Protein AF-A0A966SX73-F1 (afdb_monomer_lite)

Secondary structure (DSSP, 8-state):
--HHHHHHHHHHHHHHHHHHHHHHHHHHHHHHTT--TTTSPPPTTEEEEEEE--S-TTS----EEEPPSS--SEEEEEEE--SSTT--TT-GGGEEEEEEEGGGS-TT--EEEHHHHHHHH-S-B-GGGHHHHHTTTS---

pLDDT: mean 83.92, std 14.42, range [38.84, 97.88]

Sequence (141 aa):
MNEWERLLRWHCGDLRDERLRQASGLWIVLTALGRDPSREPAPDGLAVSTAMAPADLASAGPVVFPLPEGPAAVQVFGLWRPQTALEEPLQRQHWLFWVVPGRQIHAERRSMGLNPLTRAHGPGGPAEHLAAQLLPLLGPP

Radius of gyration: 15.69 Å; chains: 1; bounding box: 49×31×38 Å

Structure (mmCIF, N/CA/C/O backbone):
data_AF-A0A966SX73-F1
#
_entry.id   AF-A0A966SX73-F1
#
loop_
_atom_site.group_PDB
_atom_site.id
_atom_site.type_symbol
_atom_site.label_atom_id
_atom_site.label_alt_id
_atom_site.label_comp_id
_atom_site.label_asym_id
_atom_site.label_entity_id
_atom_site.label_seq_id
_atom_site.pdbx_PDB_ins_code
_atom_site.Cartn_x
_atom_site.Cartn_y
_atom_site.Cartn_z
_atom_site.occupancy
_atom_site.B_iso_or_equiv
_atom_site.auth_seq_id
_atom_site.auth_comp_id
_atom_site.auth_asym_id
_atom_site.auth_atom_id
_atom_site.pdbx_PDB_model_num
ATOM 1 N N . MET A 1 1 ? 34.795 -5.064 -5.322 1.00 51.31 1 MET A N 1
ATOM 2 C CA . MET A 1 1 ? 33.505 -5.712 -5.032 1.00 51.31 1 MET A CA 1
ATOM 3 C C . MET A 1 1 ? 33.627 -7.181 -5.405 1.00 51.31 1 MET A C 1
ATOM 5 O O . MET A 1 1 ? 33.829 -7.461 -6.583 1.00 51.31 1 MET A O 1
ATOM 9 N N . ASN A 1 2 ? 33.639 -8.088 -4.428 1.00 56.44 2 ASN A N 1
ATOM 10 C CA . ASN A 1 2 ? 33.857 -9.521 -4.659 1.00 56.44 2 ASN A CA 1
ATOM 11 C C . ASN A 1 2 ? 32.540 -10.263 -4.982 1.00 56.44 2 ASN A C 1
ATOM 13 O O . ASN A 1 2 ? 31.445 -9.703 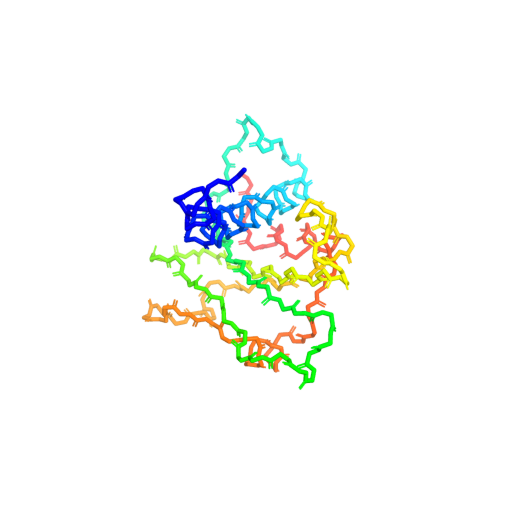-4.905 1.00 56.44 2 ASN A O 1
ATOM 17 N N . GLU A 1 3 ? 32.646 -11.521 -5.401 1.00 55.22 3 GLU A N 1
ATOM 18 C CA . GLU A 1 3 ? 31.507 -12.355 -5.808 1.00 55.22 3 GLU A CA 1
ATOM 19 C C . GLU A 1 3 ? 30.503 -12.602 -4.671 1.00 55.22 3 GLU A C 1
ATOM 21 O O . GLU A 1 3 ? 29.298 -12.600 -4.904 1.00 55.22 3 GLU A O 1
ATOM 26 N N . TRP A 1 4 ? 30.985 -12.699 -3.431 1.00 38.84 4 TRP A N 1
ATOM 27 C CA . TRP A 1 4 ? 30.158 -12.825 -2.231 1.00 38.84 4 TRP A CA 1
ATOM 28 C C . TRP A 1 4 ? 29.350 -11.551 -1.940 1.00 38.84 4 TRP A C 1
ATOM 30 O O . TRP A 1 4 ? 28.167 -11.618 -1.618 1.00 38.84 4 TRP A O 1
ATOM 40 N N . GLU A 1 5 ? 29.937 -10.371 -2.143 1.00 52.44 5 GLU A N 1
ATOM 41 C CA . GLU A 1 5 ? 29.236 -9.087 -2.055 1.00 52.44 5 GLU A CA 1
ATOM 42 C C . GLU A 1 5 ? 28.193 -8.941 -3.166 1.00 52.44 5 GLU A C 1
ATOM 44 O O . GLU A 1 5 ? 27.104 -8.438 -2.906 1.00 52.44 5 GLU A O 1
ATOM 49 N N . ARG A 1 6 ? 28.477 -9.422 -4.385 1.00 59.22 6 ARG A N 1
ATOM 50 C CA . ARG A 1 6 ? 27.488 -9.492 -5.475 1.00 59.22 6 ARG A CA 1
ATOM 51 C C . ARG A 1 6 ? 26.354 -10.460 -5.151 1.00 59.22 6 ARG A C 1
ATOM 53 O O . ARG A 1 6 ? 25.208 -10.112 -5.404 1.00 59.22 6 ARG A O 1
ATOM 60 N N . LEU A 1 7 ? 26.656 -11.620 -4.567 1.00 51.50 7 LEU A N 1
ATOM 61 C CA . LEU A 1 7 ? 25.665 -12.605 -4.132 1.00 51.50 7 LEU A CA 1
ATOM 62 C C . LEU A 1 7 ? 24.768 -12.036 -3.028 1.00 51.50 7 LEU A C 1
ATOM 64 O O . LEU A 1 7 ? 23.558 -12.176 -3.109 1.00 51.50 7 LEU A O 1
ATOM 68 N N . LEU A 1 8 ? 25.326 -11.340 -2.033 1.00 44.75 8 LEU A N 1
ATOM 69 C CA . LEU A 1 8 ? 24.541 -10.691 -0.978 1.00 44.75 8 LEU A CA 1
ATOM 70 C C . LEU A 1 8 ? 23.739 -9.497 -1.505 1.00 44.75 8 LEU A C 1
ATOM 72 O O . LEU A 1 8 ? 22.609 -9.294 -1.078 1.00 44.75 8 LEU A O 1
ATOM 76 N N . ARG A 1 9 ? 24.268 -8.716 -2.452 1.00 53.78 9 ARG A N 1
ATOM 77 C CA . ARG A 1 9 ? 23.492 -7.655 -3.115 1.00 53.78 9 ARG A CA 1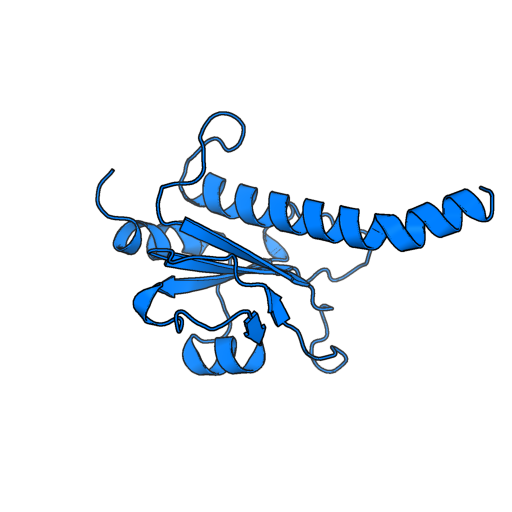
ATOM 78 C C . ARG A 1 9 ? 22.388 -8.215 -4.000 1.00 53.78 9 ARG A C 1
ATOM 80 O O . ARG A 1 9 ? 21.349 -7.593 -4.099 1.00 53.78 9 ARG A O 1
ATOM 87 N N . TRP A 1 10 ? 22.606 -9.363 -4.627 1.00 51.88 10 TRP A N 1
ATOM 88 C CA . TRP A 1 10 ? 21.602 -10.038 -5.442 1.00 51.88 10 TRP A CA 1
ATOM 89 C C . TRP A 1 10 ? 20.531 -10.695 -4.560 1.00 51.88 10 TRP A C 1
ATOM 91 O O . TRP A 1 10 ? 19.350 -10.444 -4.728 1.00 51.88 10 TRP A O 1
ATOM 101 N N . HIS A 1 11 ? 20.935 -11.450 -3.540 1.00 39.62 11 HIS A N 1
ATOM 102 C CA . HIS A 1 11 ? 20.023 -12.237 -2.712 1.00 39.62 11 HIS A CA 1
ATOM 103 C C . HIS A 1 11 ? 19.360 -11.431 -1.583 1.00 39.62 11 HIS A C 1
ATOM 105 O O . HIS A 1 11 ? 18.213 -11.681 -1.220 1.00 39.62 11 HIS A O 1
ATOM 111 N N . CYS A 1 12 ? 20.064 -10.447 -1.015 1.00 43.97 12 CYS A N 1
ATOM 112 C CA . CYS A 1 12 ? 19.526 -9.543 0.003 1.00 43.97 12 CYS A CA 1
ATOM 113 C C . CYS A 1 12 ? 19.143 -8.170 -0.552 1.00 43.97 12 CYS A C 1
ATOM 115 O O . CYS A 1 12 ? 18.524 -7.416 0.192 1.00 43.97 12 CYS A O 1
ATOM 117 N N . GLY A 1 13 ? 19.505 -7.826 -1.793 1.00 51.97 13 GLY A N 1
ATOM 118 C CA . GLY A 1 13 ? 18.986 -6.632 -2.471 1.00 51.97 13 GLY A CA 1
ATOM 119 C C . GLY A 1 13 ? 17.489 -6.761 -2.651 1.00 51.97 13 GLY A C 1
ATOM 120 O O . GLY A 1 13 ? 16.771 -5.981 -2.055 1.00 51.97 13 GLY A O 1
ATOM 121 N N . ASP A 1 14 ? 17.019 -7.844 -3.269 1.00 59.12 14 ASP A N 1
ATOM 122 C CA . ASP A 1 14 ? 15.587 -8.087 -3.490 1.00 59.12 14 ASP A CA 1
ATOM 123 C C . ASP A 1 14 ? 14.760 -8.046 -2.189 1.00 59.12 14 ASP A C 1
ATOM 125 O O . ASP A 1 14 ? 13.697 -7.429 -2.134 1.00 59.12 14 ASP A O 1
ATOM 129 N N . LEU A 1 15 ? 15.274 -8.637 -1.102 1.00 54.22 15 LEU A N 1
ATOM 130 C CA . LEU A 1 15 ? 14.612 -8.617 0.211 1.00 54.22 15 LEU A CA 1
ATOM 131 C C . LEU A 1 15 ? 14.705 -7.255 0.915 1.00 54.22 15 LEU A C 1
ATOM 133 O O . LEU A 1 15 ? 13.791 -6.880 1.652 1.00 54.22 15 LEU A O 1
ATOM 137 N N . ARG A 1 16 ? 15.808 -6.516 0.741 1.00 58.00 16 ARG A N 1
ATOM 138 C CA . ARG A 1 16 ? 15.941 -5.144 1.258 1.00 58.00 16 ARG A CA 1
ATOM 139 C C . ARG A 1 16 ? 15.068 -4.185 0.467 1.00 58.00 16 ARG A C 1
ATOM 141 O O . ARG A 1 16 ? 14.443 -3.341 1.089 1.00 58.00 16 ARG A O 1
ATOM 148 N N . ASP A 1 17 ? 14.966 -4.365 -0.839 1.00 73.56 17 ASP A N 1
ATOM 149 C CA . ASP A 1 17 ? 14.161 -3.567 -1.753 1.00 73.56 17 ASP A CA 1
ATOM 150 C C . ASP A 1 17 ? 12.674 -3.833 -1.514 1.00 73.56 17 ASP A C 1
ATOM 152 O O . ASP A 1 17 ? 11.881 -2.896 -1.479 1.00 73.56 17 ASP A O 1
ATOM 156 N N . GLU A 1 18 ? 12.283 -5.079 -1.229 1.00 81.19 18 GLU A N 1
ATOM 157 C CA . GLU A 1 18 ? 10.929 -5.409 -0.783 1.00 81.19 18 GLU A CA 1
ATOM 158 C C . GLU A 1 18 ? 10.597 -4.811 0.586 1.00 81.19 18 GLU A C 1
ATOM 160 O O . GLU A 1 18 ? 9.563 -4.158 0.727 1.00 81.19 18 GLU A O 1
ATOM 165 N N . ARG A 1 19 ? 11.461 -4.986 1.593 1.00 83.81 19 ARG A N 1
ATOM 166 C CA . ARG A 1 19 ? 11.228 -4.416 2.930 1.00 83.81 19 ARG A CA 1
ATOM 167 C C . ARG A 1 19 ? 11.222 -2.893 2.909 1.00 83.81 19 ARG A C 1
ATOM 169 O O . ARG A 1 19 ? 10.388 -2.290 3.577 1.00 83.81 19 ARG A O 1
ATOM 176 N N . LEU A 1 20 ? 12.122 -2.282 2.141 1.00 86.00 20 LEU A N 1
ATOM 177 C CA . LEU A 1 20 ? 12.182 -0.839 1.948 1.00 86.00 20 LEU A CA 1
ATOM 178 C C . LEU A 1 20 ? 10.911 -0.358 1.259 1.00 86.00 20 LEU A C 1
ATOM 180 O O . LEU A 1 20 ? 10.244 0.511 1.801 1.00 86.00 20 LEU A O 1
ATOM 184 N N . ARG A 1 21 ? 10.509 -0.976 0.142 1.00 90.62 21 ARG A N 1
ATOM 185 C CA . ARG A 1 21 ? 9.250 -0.666 -0.548 1.00 90.62 21 ARG A CA 1
ATOM 186 C C . ARG A 1 21 ? 8.052 -0.783 0.390 1.00 90.62 21 ARG A C 1
ATOM 188 O O . ARG A 1 21 ? 7.229 0.126 0.437 1.00 90.62 21 ARG A O 1
ATOM 195 N N . GLN A 1 22 ? 7.964 -1.864 1.157 1.00 92.25 22 GLN A N 1
ATOM 196 C CA . GLN A 1 22 ? 6.889 -2.079 2.120 1.00 92.25 22 GLN A CA 1
ATOM 197 C C . GLN A 1 22 ? 6.871 -0.991 3.202 1.00 92.25 22 GLN A C 1
ATOM 199 O O . GLN A 1 22 ? 5.813 -0.427 3.486 1.00 92.25 22 GLN A O 1
ATOM 204 N N . ALA A 1 23 ? 8.033 -0.655 3.770 1.00 90.31 23 ALA A N 1
ATOM 205 C CA . ALA A 1 23 ? 8.168 0.408 4.760 1.00 90.31 23 ALA A CA 1
ATOM 206 C C . ALA A 1 23 ? 7.816 1.783 4.174 1.00 90.31 23 ALA A C 1
ATOM 208 O O . ALA A 1 23 ? 7.112 2.557 4.816 1.00 90.31 23 ALA A O 1
ATOM 209 N N . SER A 1 24 ? 8.240 2.076 2.944 1.00 91.69 24 SER A N 1
ATOM 210 C CA . SER A 1 24 ? 7.916 3.321 2.246 1.00 91.69 24 SER A CA 1
ATOM 211 C C . SER A 1 24 ? 6.430 3.427 1.921 1.00 91.69 24 SER A C 1
ATOM 213 O O . SER A 1 24 ? 5.839 4.479 2.145 1.00 91.69 24 SER A O 1
ATOM 215 N N . GLY A 1 25 ? 5.800 2.342 1.467 1.00 92.88 25 GLY A N 1
ATOM 216 C CA . GLY A 1 25 ? 4.357 2.298 1.245 1.00 92.88 25 GLY A CA 1
ATOM 217 C C . GLY A 1 25 ? 3.582 2.580 2.533 1.00 92.88 25 GLY A C 1
ATOM 218 O O . GLY A 1 25 ? 2.695 3.432 2.540 1.00 92.88 25 GLY A O 1
ATOM 219 N N . LEU A 1 26 ? 3.967 1.942 3.644 1.00 93.94 26 LEU A N 1
ATOM 220 C CA . LEU A 1 26 ? 3.376 2.213 4.957 1.00 93.94 26 LEU A CA 1
ATOM 221 C C . LEU A 1 26 ? 3.609 3.665 5.401 1.00 93.94 26 LEU A C 1
ATOM 223 O O . LEU A 1 26 ? 2.670 4.330 5.829 1.00 93.94 26 LEU A O 1
ATOM 227 N N . TRP A 1 27 ? 4.829 4.183 5.246 1.00 93.69 27 TRP A N 1
ATOM 228 C CA . TRP A 1 27 ? 5.169 5.571 5.566 1.00 93.69 27 TRP A CA 1
ATOM 229 C C . TRP A 1 27 ? 4.292 6.563 4.793 1.00 93.69 27 TRP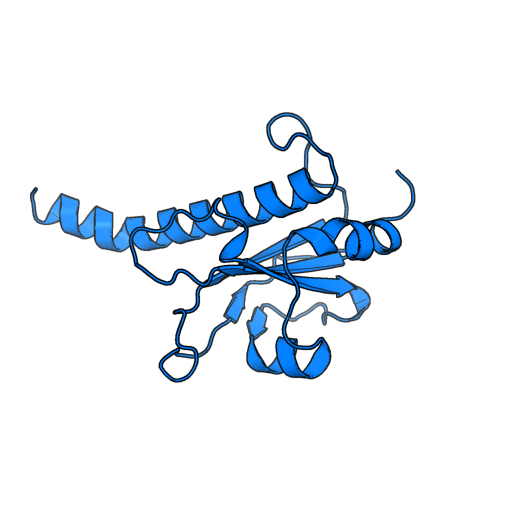 A C 1
ATOM 231 O O . TRP A 1 27 ? 3.763 7.522 5.358 1.00 93.69 27 TRP A O 1
ATOM 241 N N . ILE A 1 28 ? 4.095 6.335 3.494 1.00 94.31 28 ILE A N 1
ATOM 242 C CA . ILE A 1 28 ? 3.248 7.182 2.648 1.00 94.31 28 ILE A CA 1
ATOM 243 C C . ILE A 1 28 ? 1.794 7.134 3.119 1.00 94.31 28 ILE A C 1
ATOM 245 O O . ILE A 1 28 ? 1.173 8.187 3.244 1.00 94.31 28 ILE A O 1
ATOM 249 N N . VAL A 1 29 ? 1.274 5.948 3.444 1.00 95.06 29 VAL A N 1
ATOM 250 C CA . VAL A 1 29 ? -0.092 5.789 3.963 1.00 95.06 29 VAL A CA 1
ATOM 251 C C . VAL A 1 29 ? -0.282 6.526 5.290 1.00 95.06 29 VAL A C 1
ATOM 253 O O . VAL A 1 29 ? -1.244 7.276 5.440 1.00 95.06 29 VAL A O 1
ATOM 256 N N . LEU A 1 30 ? 0.645 6.370 6.235 1.00 93.12 30 LEU A N 1
ATOM 257 C CA . LEU A 1 30 ? 0.562 7.020 7.545 1.00 93.12 30 LEU A CA 1
ATOM 258 C C . LEU A 1 30 ? 0.705 8.542 7.443 1.00 93.12 30 LEU A C 1
ATOM 260 O O . LEU A 1 30 ? -0.091 9.269 8.035 1.00 93.12 30 LEU A O 1
ATOM 264 N N . THR A 1 31 ? 1.639 9.035 6.623 1.00 93.19 31 THR A N 1
ATOM 265 C CA . THR A 1 31 ? 1.764 10.484 6.389 1.00 93.19 31 THR A CA 1
ATOM 266 C C . THR A 1 31 ? 0.539 11.072 5.691 1.00 93.19 31 THR A C 1
ATOM 268 O O . THR A 1 31 ? 0.149 12.191 6.013 1.00 93.19 31 THR A O 1
ATOM 271 N N . ALA A 1 32 ? -0.113 10.330 4.789 1.00 93.00 32 ALA A N 1
ATOM 272 C CA . ALA A 1 32 ? -1.368 10.768 4.180 1.00 93.00 32 ALA A CA 1
ATOM 273 C C . ALA A 1 32 ? -2.498 10.894 5.216 1.00 93.00 32 ALA A C 1
ATOM 275 O O . ALA A 1 32 ? -3.325 11.792 5.108 1.00 93.00 32 ALA A O 1
ATOM 276 N N . LEU A 1 33 ? -2.504 10.052 6.253 1.00 91.38 33 LEU A N 1
ATOM 277 C CA . LEU A 1 33 ? -3.427 10.154 7.389 1.00 91.38 33 LEU A CA 1
ATOM 278 C C . LEU A 1 33 ? -3.073 11.278 8.382 1.00 91.38 33 LEU A C 1
ATOM 280 O O . LEU A 1 33 ? -3.756 11.420 9.393 1.00 91.38 33 LEU A O 1
ATOM 284 N N . GLY A 1 34 ? -2.018 12.059 8.126 1.00 91.31 34 GLY A N 1
ATOM 285 C CA . GLY A 1 34 ? -1.545 13.107 9.033 1.00 91.31 34 GLY A CA 1
ATOM 286 C C . GLY A 1 34 ? -0.808 12.582 10.269 1.00 91.31 34 GLY A C 1
ATOM 287 O O . GLY A 1 34 ? -0.638 13.336 11.223 1.00 91.31 34 GLY A O 1
ATOM 288 N N . ARG A 1 35 ? -0.380 11.313 10.260 1.00 88.56 35 ARG A N 1
ATOM 289 C CA . ARG A 1 35 ? 0.355 10.675 11.361 1.00 88.56 35 ARG A CA 1
ATOM 290 C C . ARG A 1 35 ? 1.861 10.776 11.158 1.00 88.56 35 ARG A C 1
ATOM 292 O O . ARG A 1 35 ? 2.332 10.741 10.019 1.00 88.56 35 ARG A O 1
ATOM 299 N N . ASP A 1 36 ? 2.613 10.842 12.253 1.00 87.12 36 ASP A N 1
ATOM 300 C CA . ASP A 1 36 ? 4.076 10.744 12.263 1.00 87.12 36 ASP A CA 1
ATOM 301 C C . ASP A 1 36 ? 4.510 9.266 12.340 1.00 87.12 36 ASP A C 1
ATOM 303 O O . ASP A 1 36 ? 4.481 8.681 13.425 1.00 87.12 36 ASP A O 1
ATOM 3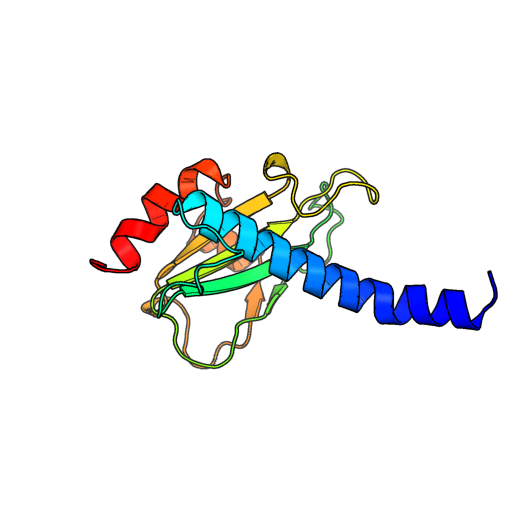07 N N . PRO A 1 37 ? 4.974 8.639 11.240 1.00 82.88 37 PRO A N 1
ATOM 308 C CA . PRO A 1 37 ? 5.310 7.213 11.234 1.00 82.88 37 PRO A CA 1
ATOM 309 C C . PRO A 1 37 ? 6.534 6.865 12.094 1.00 82.88 37 PRO A C 1
ATOM 311 O O . PRO A 1 37 ? 6.805 5.689 12.324 1.00 82.88 37 PRO A O 1
ATOM 314 N N . SER A 1 38 ? 7.305 7.866 12.541 1.00 81.56 38 SER A N 1
ATOM 315 C CA . SER A 1 38 ? 8.449 7.661 13.437 1.00 81.56 38 SER A CA 1
ATOM 316 C C . SER A 1 38 ? 8.048 7.552 14.910 1.00 81.56 38 SER A C 1
ATOM 318 O O . SER A 1 38 ? 8.865 7.154 15.741 1.00 81.56 38 SER A O 1
ATOM 320 N N . ARG A 1 39 ? 6.802 7.912 15.242 1.00 78.38 39 ARG A N 1
ATOM 321 C CA . ARG A 1 39 ? 6.297 8.004 16.621 1.00 78.38 39 ARG A CA 1
ATOM 322 C C . ARG A 1 39 ? 4.979 7.279 16.829 1.00 78.38 39 ARG A C 1
ATOM 324 O O . ARG A 1 39 ? 4.726 6.791 17.927 1.00 78.38 39 ARG A O 1
ATOM 331 N N . GLU A 1 40 ? 4.147 7.228 15.800 1.00 80.31 40 GLU A N 1
ATOM 332 C CA . GLU A 1 40 ? 2.813 6.656 15.854 1.00 80.31 40 GLU A CA 1
ATOM 333 C C . GLU A 1 40 ? 2.784 5.284 15.173 1.00 80.31 40 GLU A C 1
ATOM 335 O O . GLU A 1 40 ? 3.240 5.151 14.032 1.00 80.31 40 GLU A O 1
ATOM 340 N N . PRO A 1 41 ? 2.227 4.255 15.835 1.00 83.38 41 PRO A N 1
ATOM 341 C CA . PRO A 1 41 ? 1.990 2.974 15.189 1.00 83.38 41 PRO A CA 1
ATOM 342 C C . PRO A 1 41 ? 0.918 3.102 14.097 1.00 83.38 41 PRO A C 1
ATOM 344 O O . PRO A 1 41 ? 0.136 4.058 14.057 1.00 83.38 41 PRO A O 1
ATOM 347 N N . ALA A 1 42 ? 0.857 2.104 13.212 1.00 85.94 42 ALA A N 1
ATOM 348 C CA . ALA A 1 42 ? -0.247 2.004 12.268 1.00 85.94 42 ALA A CA 1
ATOM 349 C C . ALA A 1 42 ? -1.586 1.850 13.020 1.00 85.94 42 ALA A C 1
ATOM 351 O O . ALA A 1 42 ? -1.617 1.133 14.020 1.00 85.94 42 ALA A O 1
ATOM 352 N N . PRO A 1 43 ? -2.677 2.496 12.560 1.00 88.88 43 PRO A N 1
ATOM 353 C CA . PRO A 1 43 ? -4.003 2.313 13.140 1.00 88.88 43 PRO A CA 1
ATOM 354 C C . PRO A 1 43 ? -4.412 0.843 13.205 1.00 88.88 43 PRO A C 1
ATOM 356 O O . PRO A 1 43 ? -4.172 0.086 12.258 1.00 88.88 43 PRO A O 1
ATOM 359 N N . ASP A 1 44 ? -5.098 0.466 14.282 1.00 87.50 44 ASP A N 1
ATOM 360 C CA . ASP A 1 44 ? -5.672 -0.869 14.404 1.00 87.50 44 ASP A CA 1
ATOM 361 C C . ASP A 1 44 ? -6.617 -1.158 13.231 1.00 87.50 44 ASP A C 1
ATOM 363 O O . ASP A 1 44 ? -7.401 -0.315 12.790 1.00 87.50 44 ASP A O 1
ATOM 367 N N . GLY A 1 45 ? -6.518 -2.370 12.685 1.00 88.56 45 GLY A N 1
ATOM 368 C CA . GLY A 1 45 ? -7.321 -2.788 11.539 1.00 88.56 45 GLY A CA 1
ATOM 369 C C . GLY A 1 45 ? -6.854 -2.252 10.178 1.00 88.56 45 GLY A C 1
ATOM 370 O O . GLY A 1 45 ? -7.494 -2.588 9.180 1.00 88.56 45 GLY A O 1
ATOM 371 N N . LEU A 1 46 ? -5.755 -1.491 10.096 1.00 92.50 46 LEU A N 1
ATOM 372 C CA . LEU A 1 46 ? -5.102 -1.143 8.830 1.00 92.50 46 LEU A CA 1
ATOM 373 C C . LEU A 1 46 ? -4.048 -2.190 8.452 1.00 92.50 46 LEU A C 1
ATOM 375 O O . LEU A 1 46 ? -3.067 -2.385 9.164 1.00 92.50 46 LEU A O 1
ATOM 379 N N . ALA A 1 47 ? -4.188 -2.784 7.271 1.00 93.56 47 ALA A N 1
ATOM 380 C CA . ALA A 1 47 ? -3.138 -3.580 6.647 1.00 93.56 47 ALA A CA 1
ATOM 381 C C . ALA A 1 47 ? -2.635 -2.906 5.370 1.00 93.56 47 ALA A C 1
ATOM 383 O O . ALA A 1 47 ? -3.420 -2.387 4.579 1.00 93.56 47 ALA A O 1
ATOM 384 N N . VAL A 1 48 ? -1.322 -2.951 5.133 1.00 93.75 48 VAL A N 1
ATOM 385 C CA . VAL A 1 48 ? -0.692 -2.447 3.904 1.00 93.75 48 VAL A CA 1
ATOM 386 C C . VAL A 1 48 ? 0.053 -3.591 3.234 1.00 93.75 48 VAL A C 1
ATOM 388 O O . VAL A 1 48 ? 0.792 -4.321 3.887 1.00 93.75 48 VAL A O 1
ATOM 391 N N . SER A 1 49 ? -0.120 -3.744 1.928 1.00 95.19 49 SER A N 1
ATOM 392 C CA . SER A 1 49 ? 0.622 -4.693 1.104 1.00 95.19 49 SER A CA 1
ATOM 393 C C . SER A 1 49 ? 1.163 -3.980 -0.121 1.00 95.19 49 SER A C 1
ATOM 395 O O . SER A 1 49 ? 0.436 -3.218 -0.761 1.00 95.19 49 SER A O 1
ATOM 397 N N . THR A 1 50 ? 2.432 -4.205 -0.449 1.00 95.06 50 THR A N 1
ATOM 398 C CA . THR A 1 50 ? 3.076 -3.536 -1.577 1.00 95.06 50 THR A CA 1
ATOM 399 C C . THR A 1 50 ? 3.579 -4.512 -2.625 1.00 95.06 50 THR A C 1
ATOM 401 O O . THR A 1 50 ? 4.070 -5.596 -2.317 1.00 95.06 50 THR A O 1
ATOM 404 N N . ALA A 1 51 ? 3.504 -4.089 -3.881 1.00 93.62 51 ALA A N 1
ATOM 405 C CA . ALA A 1 51 ? 4.106 -4.779 -5.011 1.00 93.62 51 ALA A CA 1
ATOM 406 C C . ALA A 1 51 ? 4.853 -3.773 -5.889 1.00 93.62 51 ALA A C 1
ATOM 408 O O . ALA A 1 51 ? 4.686 -2.559 -5.752 1.00 93.62 51 ALA A O 1
ATOM 409 N N . MET A 1 52 ? 5.676 -4.283 -6.798 1.00 90.56 52 MET A N 1
ATOM 410 C CA . MET A 1 52 ? 6.382 -3.477 -7.787 1.00 90.56 52 MET A CA 1
ATOM 411 C C . MET A 1 52 ? 5.999 -3.936 -9.187 1.00 90.56 52 MET A C 1
ATOM 413 O O . MET A 1 52 ? 5.859 -5.133 -9.437 1.00 90.56 52 MET A O 1
ATOM 417 N N . ALA A 1 53 ? 5.867 -2.979 -10.098 1.00 87.94 53 ALA A N 1
ATOM 418 C CA . ALA A 1 53 ? 5.781 -3.241 -11.523 1.00 87.94 53 ALA A CA 1
ATOM 419 C C . ALA A 1 53 ? 6.634 -2.219 -12.280 1.00 87.94 53 ALA A C 1
ATOM 421 O O . ALA A 1 53 ? 6.707 -1.068 -11.847 1.00 87.94 53 ALA A O 1
ATOM 422 N N . PRO A 1 54 ? 7.254 -2.592 -13.410 1.00 78.00 54 PRO A N 1
ATOM 423 C CA . PRO A 1 54 ? 7.870 -1.607 -14.289 1.00 78.00 54 PRO A CA 1
ATOM 424 C C . PRO A 1 54 ? 6.829 -0.581 -14.768 1.00 78.00 54 PRO A C 1
ATOM 426 O O . PRO A 1 54 ? 5.621 -0.848 -14.801 1.00 78.00 54 PRO A O 1
ATOM 429 N N . ALA A 1 55 ? 7.294 0.610 -15.155 1.00 74.31 55 ALA A N 1
ATOM 430 C CA . ALA A 1 55 ? 6.424 1.641 -15.717 1.00 74.31 55 ALA A CA 1
ATOM 431 C C . ALA A 1 55 ? 5.644 1.138 -16.947 1.00 74.31 55 ALA A C 1
ATOM 433 O O . ALA A 1 55 ? 4.470 1.476 -17.098 1.00 74.31 55 ALA A O 1
ATOM 434 N N . ASP A 1 56 ? 6.244 0.276 -17.769 1.00 77.62 56 ASP A N 1
ATOM 435 C CA . ASP A 1 56 ? 5.550 -0.431 -18.843 1.00 77.62 56 ASP A CA 1
ATOM 436 C C . ASP A 1 56 ? 4.899 -1.731 -18.334 1.00 77.62 56 ASP A C 1
ATOM 438 O O . ASP A 1 56 ? 5.555 -2.750 -18.137 1.00 77.62 56 ASP A O 1
ATOM 442 N N . LEU A 1 57 ? 3.579 -1.705 -18.136 1.00 69.38 57 LEU A N 1
ATOM 443 C CA . LEU A 1 57 ? 2.820 -2.877 -17.689 1.00 69.38 57 LEU A CA 1
ATOM 444 C C . LEU A 1 57 ? 2.659 -3.947 -18.779 1.00 69.38 57 LEU A C 1
ATOM 446 O O . LEU A 1 57 ? 2.345 -5.085 -18.440 1.00 69.38 57 LEU A O 1
ATOM 450 N N . ALA A 1 58 ? 2.865 -3.620 -20.061 1.00 66.44 58 ALA A N 1
ATOM 451 C CA . ALA A 1 58 ? 2.737 -4.595 -21.145 1.00 66.44 58 ALA A CA 1
ATOM 452 C C . ALA A 1 58 ? 3.876 -5.626 -21.133 1.00 66.44 58 ALA A C 1
ATOM 454 O O . ALA A 1 58 ? 3.690 -6.759 -21.574 1.00 66.44 58 ALA A O 1
ATOM 455 N N . SER A 1 59 ? 5.034 -5.244 -20.590 1.00 61.56 59 SER A N 1
ATOM 456 C CA . SER A 1 59 ? 6.195 -6.114 -20.388 1.00 61.56 59 SER A CA 1
ATOM 457 C C . SER A 1 59 ? 6.286 -6.696 -18.972 1.00 61.56 59 SER A C 1
ATOM 459 O O . SER A 1 59 ? 7.167 -7.513 -18.695 1.00 61.56 59 SER A O 1
ATOM 461 N N . ALA A 1 60 ? 5.373 -6.322 -18.069 1.00 66.62 60 ALA A N 1
ATOM 462 C CA . ALA A 1 60 ? 5.358 -6.831 -16.706 1.00 66.62 60 ALA A CA 1
ATOM 463 C C . ALA A 1 60 ? 4.825 -8.273 -16.649 1.00 66.62 60 ALA A C 1
ATOM 465 O O . ALA A 1 60 ? 3.756 -8.591 -17.172 1.00 66.62 60 ALA A O 1
ATOM 466 N N . GLY A 1 61 ? 5.546 -9.145 -15.937 1.00 75.44 61 GLY A N 1
ATOM 467 C CA . GLY A 1 61 ? 4.994 -10.415 -15.463 1.00 75.44 61 GLY A CA 1
ATOM 468 C C . GLY A 1 61 ? 3.821 -10.203 -14.487 1.00 75.44 61 GLY A C 1
ATOM 469 O O . GLY A 1 61 ? 3.480 -9.068 -14.147 1.00 75.44 61 GLY A O 1
ATOM 470 N N . PRO A 1 62 ? 3.180 -11.280 -14.004 1.00 85.44 62 PRO A N 1
ATOM 471 C CA . PRO A 1 62 ? 2.058 -11.161 -13.079 1.00 85.44 62 PRO A CA 1
ATOM 472 C C . PRO A 1 62 ? 2.473 -10.434 -11.790 1.00 85.44 62 PRO A C 1
ATOM 474 O O . PRO A 1 62 ? 3.316 -10.910 -11.035 1.00 85.44 62 PRO A O 1
ATOM 477 N N . VAL A 1 63 ? 1.841 -9.288 -11.529 1.00 92.06 63 VAL A N 1
ATOM 478 C CA . VAL A 1 63 ? 2.053 -8.492 -10.314 1.00 92.06 63 VAL A CA 1
ATOM 479 C C . VAL A 1 63 ? 1.101 -8.975 -9.227 1.00 92.06 63 VAL A C 1
ATOM 481 O O . VAL A 1 63 ? -0.117 -9.036 -9.434 1.00 92.06 63 VAL A O 1
ATOM 484 N N . VAL A 1 64 ? 1.657 -9.313 -8.066 1.00 93.00 64 VAL A N 1
ATOM 485 C CA . VAL A 1 64 ? 0.925 -9.906 -6.946 1.00 93.00 64 VAL A CA 1
ATOM 486 C C . VAL A 1 64 ? 1.290 -9.191 -5.650 1.00 93.00 64 VAL A C 1
ATOM 488 O O . VAL A 1 64 ? 2.458 -8.941 -5.375 1.00 93.00 64 VAL A O 1
ATOM 491 N N . PHE A 1 65 ? 0.272 -8.891 -4.852 1.00 94.38 65 PHE A N 1
ATOM 492 C CA . PHE A 1 65 ? 0.371 -8.313 -3.521 1.00 94.38 65 PHE A CA 1
ATOM 493 C C . PHE A 1 65 ? 0.229 -9.430 -2.475 1.00 94.38 65 PHE A C 1
ATOM 495 O O . PHE A 1 65 ? -0.822 -10.086 -2.453 1.00 94.38 65 PHE A O 1
ATOM 502 N N . PRO A 1 66 ? 1.237 -9.683 -1.621 1.00 91.88 66 PRO A N 1
ATOM 503 C CA . PRO A 1 66 ? 1.115 -10.644 -0.527 1.00 91.88 66 PRO A CA 1
ATOM 504 C C . PRO A 1 66 ? 0.179 -10.098 0.557 1.00 91.88 66 PRO A C 1
ATOM 506 O O . PRO A 1 66 ? 0.324 -8.954 0.979 1.00 91.88 66 PRO A O 1
ATOM 509 N N . LEU A 1 67 ? -0.789 -10.882 1.018 1.00 88.81 67 LEU A N 1
ATOM 510 C CA . LEU A 1 67 ? -1.684 -10.460 2.098 1.00 88.81 67 LEU A CA 1
ATOM 511 C C . LEU A 1 67 ? -1.106 -10.882 3.455 1.00 88.81 67 LEU A C 1
ATOM 513 O O . LEU A 1 67 ? -0.618 -12.009 3.564 1.00 88.81 67 LEU A O 1
ATOM 517 N N . PRO A 1 68 ? -1.140 -10.006 4.477 1.00 79.75 68 PRO A N 1
ATOM 518 C CA . PRO A 1 68 ? -0.759 -10.396 5.827 1.00 79.75 68 PRO A CA 1
ATOM 519 C C . PRO A 1 68 ? -1.728 -11.445 6.385 1.00 79.75 68 PRO A C 1
ATOM 521 O O . PRO A 1 68 ? -2.878 -11.544 5.955 1.00 79.75 68 PRO A O 1
ATOM 524 N N . GLU A 1 69 ? -1.258 -12.232 7.350 1.00 76.88 69 GLU A N 1
ATOM 525 C CA . GLU A 1 69 ? -2.109 -13.190 8.051 1.00 76.88 69 GLU A CA 1
ATOM 526 C C . GLU A 1 69 ? -3.082 -12.462 8.985 1.00 76.88 69 GLU A C 1
ATOM 528 O O . GLU A 1 69 ? -2.687 -11.596 9.767 1.00 76.88 69 GLU A O 1
ATOM 533 N N . GLY A 1 70 ? -4.354 -12.855 8.930 1.00 72.88 70 GLY A N 1
ATOM 534 C CA . GLY A 1 70 ? -5.393 -12.355 9.824 1.00 72.88 70 GLY A CA 1
ATOM 535 C C . GLY A 1 70 ? -6.264 -11.237 9.236 1.00 72.88 70 GLY A C 1
ATOM 536 O O . GLY A 1 70 ? -5.956 -10.656 8.194 1.00 72.88 70 GLY A O 1
ATOM 537 N N . PRO A 1 71 ? -7.413 -10.962 9.874 1.00 78.38 71 PRO A N 1
ATOM 538 C CA . PRO A 1 71 ? -8.369 -9.987 9.376 1.00 78.38 71 PRO A CA 1
ATOM 539 C C . PRO A 1 71 ? -7.891 -8.552 9.634 1.00 78.38 71 PRO A C 1
ATOM 541 O O . PRO A 1 71 ? -7.533 -8.194 10.753 1.00 78.38 71 PRO A O 1
ATOM 544 N N . ALA A 1 72 ? -7.974 -7.710 8.607 1.00 88.69 72 ALA A N 1
ATOM 545 C CA . ALA A 1 72 ? -7.869 -6.259 8.721 1.00 88.69 72 ALA A CA 1
ATOM 546 C C . ALA A 1 72 ? -9.238 -5.629 8.435 1.00 88.69 72 ALA A C 1
ATOM 548 O O . ALA A 1 72 ? -9.997 -6.151 7.620 1.00 88.69 72 ALA A O 1
ATOM 549 N N . ALA A 1 73 ? -9.568 -4.506 9.073 1.00 90.81 73 ALA A N 1
ATOM 550 C CA . ALA A 1 73 ? -10.776 -3.743 8.754 1.00 90.81 73 ALA A CA 1
ATOM 551 C C . ALA A 1 73 ? -10.679 -3.120 7.352 1.00 90.81 73 ALA A C 1
ATOM 553 O O . ALA A 1 73 ? -11.663 -3.072 6.608 1.00 90.81 73 ALA A O 1
ATOM 554 N N . VAL A 1 74 ? -9.472 -2.707 6.966 1.00 94.62 74 VAL A N 1
ATOM 555 C CA . VAL A 1 74 ? -9.155 -2.160 5.650 1.00 94.62 74 VAL A CA 1
ATOM 556 C C . VAL A 1 74 ? -7.786 -2.646 5.180 1.00 94.62 74 VAL A C 1
ATOM 558 O O . VAL A 1 74 ? -6.807 -2.645 5.925 1.00 94.62 74 VAL A O 1
ATOM 561 N N . GLN A 1 75 ? -7.725 -3.054 3.917 1.00 95.56 75 GLN A N 1
ATOM 562 C CA . GLN A 1 75 ? -6.507 -3.449 3.229 1.00 95.56 75 GLN A CA 1
ATOM 563 C C . GLN A 1 75 ? -6.140 -2.379 2.202 1.00 95.56 75 GLN A C 1
ATOM 565 O O . GLN A 1 75 ? -6.912 -2.080 1.290 1.00 95.56 75 GLN A O 1
ATOM 570 N N . VAL A 1 76 ? -4.936 -1.833 2.323 1.00 96.88 76 VAL A N 1
ATOM 571 C CA . VAL A 1 76 ? -4.331 -0.950 1.328 1.00 96.88 76 VAL A CA 1
ATOM 572 C C . VAL A 1 76 ? -3.358 -1.753 0.483 1.00 96.88 76 VAL A C 1
ATOM 574 O O . VAL A 1 76 ? -2.496 -2.459 1.012 1.00 96.88 76 VAL A O 1
ATOM 577 N N . PHE A 1 77 ? -3.484 -1.629 -0.831 1.00 97.31 77 PHE A N 1
ATOM 578 C CA . PHE A 1 77 ? -2.526 -2.159 -1.793 1.00 97.31 77 PHE A CA 1
ATOM 579 C C . PHE A 1 77 ? -1.762 -0.994 -2.410 1.00 97.31 77 PHE A C 1
ATOM 581 O O . PHE A 1 77 ? -2.387 -0.102 -2.975 1.00 97.31 77 PHE A O 1
ATOM 588 N N . GLY A 1 78 ? -0.436 -0.986 -2.292 1.00 97.25 78 GLY A N 1
ATOM 589 C CA . GLY A 1 78 ? 0.438 0.031 -2.875 1.00 97.25 78 GLY A CA 1
ATOM 590 C C . GLY A 1 78 ? 1.290 -0.550 -3.998 1.00 97.25 78 GLY A C 1
ATOM 591 O O . GLY A 1 78 ? 2.096 -1.449 -3.765 1.00 97.25 78 GLY A O 1
ATOM 592 N N . LEU A 1 79 ? 1.137 -0.045 -5.216 1.00 95.62 79 LEU A N 1
ATOM 593 C CA . LEU A 1 79 ? 1.961 -0.423 -6.357 1.00 95.62 79 LEU A CA 1
ATOM 594 C C . LEU A 1 79 ? 3.037 0.630 -6.602 1.00 95.62 79 LEU A C 1
ATOM 596 O O . LEU A 1 79 ? 2.719 1.755 -6.984 1.00 95.62 79 LEU A O 1
ATOM 600 N N . TRP A 1 80 ? 4.295 0.234 -6.439 1.00 93.56 80 TRP A N 1
ATOM 601 C CA . TRP A 1 80 ? 5.462 1.027 -6.813 1.00 93.56 80 TRP A CA 1
ATOM 602 C C . TRP A 1 80 ? 5.747 0.867 -8.313 1.00 93.56 80 TRP A C 1
ATOM 604 O O . TRP A 1 80 ? 5.954 -0.256 -8.784 1.00 93.56 80 TRP A O 1
ATOM 614 N N . ARG A 1 81 ? 5.744 1.977 -9.059 1.00 91.25 81 ARG A N 1
ATOM 615 C CA . ARG A 1 81 ? 5.978 2.037 -10.513 1.00 91.25 81 ARG A CA 1
ATOM 616 C C . ARG A 1 81 ? 7.124 2.989 -10.850 1.00 91.25 81 ARG A C 1
ATOM 618 O O . ARG A 1 81 ? 6.881 4.093 -11.348 1.00 91.25 81 ARG A O 1
ATOM 625 N N . PRO A 1 82 ? 8.369 2.574 -10.591 1.00 88.31 82 PRO A N 1
ATOM 626 C CA . PRO A 1 82 ? 9.509 3.379 -10.957 1.00 88.31 82 PRO A CA 1
ATOM 627 C C . PRO A 1 82 ? 9.656 3.391 -12.488 1.00 88.31 82 PRO A C 1
ATOM 629 O O . PRO A 1 82 ? 9.452 2.377 -13.164 1.00 88.31 82 PRO A O 1
ATOM 632 N N . GLN A 1 83 ? 10.005 4.543 -13.047 1.00 84.81 83 GLN A N 1
ATOM 633 C CA . GLN A 1 83 ? 10.405 4.709 -14.442 1.00 84.81 83 GLN A CA 1
ATOM 634 C C . GLN A 1 83 ? 11.850 4.259 -14.660 1.00 84.81 83 GLN A C 1
ATOM 636 O O . GLN A 1 83 ? 12.201 3.816 -15.753 1.00 84.81 83 GLN A O 1
ATOM 641 N N . THR A 1 84 ? 12.684 4.336 -13.618 1.00 79.25 84 THR A N 1
ATOM 642 C CA . THR A 1 84 ? 14.081 3.891 -13.660 1.00 79.25 84 THR A CA 1
ATOM 643 C C . THR A 1 84 ? 14.458 3.127 -12.393 1.00 79.25 84 THR A C 1
ATOM 645 O O . THR A 1 84 ? 13.904 3.358 -11.325 1.00 79.25 84 THR A O 1
ATOM 648 N N . ALA A 1 85 ? 15.455 2.244 -12.478 1.00 71.94 85 ALA A N 1
ATOM 649 C CA . ALA A 1 85 ? 15.934 1.469 -11.327 1.00 71.94 85 ALA A CA 1
ATOM 650 C C . ALA A 1 85 ? 16.601 2.315 -10.217 1.00 71.94 85 ALA A C 1
ATOM 652 O O . ALA A 1 85 ? 16.995 1.766 -9.193 1.00 71.94 85 ALA A O 1
ATOM 653 N N . LEU A 1 86 ? 16.773 3.624 -10.430 1.00 74.56 86 LEU A N 1
ATOM 654 C CA . LEU A 1 86 ? 17.407 4.546 -9.483 1.00 74.56 86 LEU A CA 1
ATOM 655 C C . LEU A 1 86 ? 16.393 5.324 -8.632 1.00 74.56 86 LEU A C 1
ATOM 657 O O . LEU A 1 86 ? 16.799 6.054 -7.732 1.00 74.56 86 LEU A O 1
ATOM 661 N N . GLU A 1 87 ? 15.097 5.208 -8.919 1.00 80.12 87 GLU A N 1
ATOM 662 C CA . GLU A 1 87 ? 14.059 5.937 -8.190 1.00 80.12 87 GLU A CA 1
ATOM 663 C C . GLU A 1 87 ? 13.788 5.324 -6.814 1.00 80.12 87 GLU A C 1
ATOM 665 O O . GLU A 1 87 ? 13.695 4.105 -6.646 1.00 80.12 87 GLU A O 1
ATOM 670 N N . GLU A 1 88 ? 13.639 6.194 -5.817 1.00 83.00 88 GLU A N 1
ATOM 671 C CA . GLU A 1 88 ? 13.524 5.801 -4.416 1.00 83.00 88 GLU A CA 1
ATOM 672 C C . GLU A 1 88 ? 12.066 5.577 -4.002 1.00 83.00 88 GLU A C 1
ATOM 674 O O . GLU A 1 88 ? 11.266 6.502 -4.153 1.00 83.00 88 GLU A O 1
ATOM 679 N N . PRO A 1 89 ? 11.724 4.453 -3.339 1.00 87.00 89 PRO A N 1
ATOM 680 C CA . PRO A 1 89 ? 10.360 4.126 -2.912 1.00 87.00 89 PRO A CA 1
ATOM 681 C C . PRO A 1 89 ? 9.607 5.175 -2.076 1.00 87.00 89 PRO A C 1
ATOM 683 O O . PRO A 1 89 ? 8.400 5.047 -1.908 1.00 87.00 89 PRO A O 1
ATOM 686 N N . LEU A 1 90 ? 10.245 6.223 -1.540 1.00 87.62 90 LEU A N 1
ATOM 687 C CA . LEU A 1 90 ? 9.540 7.320 -0.855 1.00 87.62 90 LEU A CA 1
ATOM 688 C C . LEU A 1 90 ? 8.901 8.347 -1.807 1.00 87.62 90 LEU A C 1
ATOM 690 O O . LEU A 1 90 ? 8.092 9.172 -1.370 1.00 87.62 90 LEU A O 1
ATOM 694 N N . GLN A 1 91 ? 9.247 8.330 -3.093 1.00 88.94 91 GLN A N 1
ATOM 695 C CA . GLN A 1 91 ? 8.762 9.306 -4.063 1.00 88.94 91 GLN A CA 1
ATOM 696 C C . GLN A 1 91 ? 7.300 9.017 -4.456 1.00 88.94 91 GLN A C 1
ATOM 698 O O . GLN A 1 91 ? 6.998 8.191 -5.317 1.00 88.94 91 GLN A O 1
ATOM 703 N N . ARG A 1 92 ? 6.366 9.717 -3.804 1.00 92.56 92 ARG A N 1
ATOM 704 C CA . ARG A 1 92 ? 4.909 9.475 -3.867 1.00 92.56 92 ARG A CA 1
ATOM 705 C C . ARG A 1 92 ? 4.322 9.428 -5.279 1.00 92.56 92 ARG A C 1
ATOM 707 O O . ARG A 1 92 ? 3.378 8.677 -5.497 1.00 92.56 92 ARG A O 1
ATOM 714 N N . GLN A 1 93 ? 4.871 10.187 -6.225 1.00 91.88 93 GLN A N 1
ATOM 715 C CA . GLN A 1 93 ? 4.371 10.255 -7.601 1.00 91.88 93 GLN A CA 1
ATOM 716 C C . GLN A 1 93 ? 4.490 8.931 -8.377 1.00 91.88 93 GLN A C 1
ATOM 718 O O . GLN A 1 93 ? 3.825 8.758 -9.394 1.00 91.88 93 GLN A O 1
ATOM 723 N N . HIS A 1 94 ? 5.312 7.993 -7.899 1.00 91.62 94 HIS A N 1
ATOM 724 C CA . HIS A 1 94 ? 5.484 6.672 -8.510 1.00 91.62 94 HIS A CA 1
ATOM 725 C C . HIS A 1 94 ? 4.586 5.601 -7.879 1.00 91.62 94 HIS A C 1
ATOM 727 O O . HIS A 1 94 ? 4.672 4.432 -8.254 1.00 91.62 94 HIS A O 1
ATOM 733 N N . TRP A 1 95 ? 3.723 5.969 -6.928 1.00 95.06 95 TRP A N 1
ATOM 734 C CA . TRP A 1 95 ? 2.804 5.034 -6.290 1.00 95.06 95 TRP A CA 1
ATOM 735 C C . TRP A 1 95 ? 1.383 5.147 -6.820 1.00 95.06 95 TRP A C 1
ATOM 737 O O . TRP A 1 95 ? 0.847 6.238 -7.011 1.00 95.06 95 TRP A O 1
ATOM 747 N N . LEU A 1 96 ? 0.739 3.989 -6.935 1.00 96.62 96 LEU A N 1
ATOM 748 C CA . LEU A 1 96 ? -0.710 3.869 -7.046 1.00 96.62 96 LEU A CA 1
ATOM 749 C C . LEU A 1 96 ? -1.244 3.075 -5.861 1.00 96.62 96 LEU A C 1
ATOM 751 O O . LEU A 1 96 ? -0.634 2.089 -5.449 1.00 96.62 96 LEU A O 1
ATOM 755 N N . PHE A 1 97 ? -2.393 3.485 -5.339 1.00 97.88 97 PHE A N 1
ATOM 756 C CA . PHE A 1 97 ? -3.009 2.866 -4.178 1.00 97.88 97 PHE A CA 1
ATOM 757 C C . PHE A 1 97 ? -4.447 2.432 -4.438 1.00 97.88 97 PHE A C 1
ATOM 759 O O . PHE A 1 97 ? -5.222 3.129 -5.096 1.00 97.88 97 PHE A O 1
ATOM 766 N N . TRP A 1 98 ? -4.816 1.304 -3.839 1.00 97.81 98 TRP A N 1
ATOM 767 C CA . TRP A 1 98 ? -6.194 0.849 -3.703 1.00 97.81 98 TRP A CA 1
ATOM 768 C C . TRP A 1 98 ? -6.514 0.691 -2.228 1.00 97.81 98 TRP A C 1
ATOM 770 O O . TRP A 1 98 ? -5.761 0.043 -1.502 1.00 97.81 98 TRP A O 1
ATOM 780 N N . VAL A 1 99 ? -7.645 1.243 -1.806 1.00 96.81 99 VAL A N 1
ATOM 781 C CA . VAL A 1 99 ? -8.180 1.069 -0.457 1.00 96.81 99 VAL A CA 1
ATOM 782 C C . VAL A 1 99 ? -9.378 0.133 -0.548 1.00 96.81 99 VAL A C 1
ATOM 784 O O . VAL A 1 99 ? -10.380 0.453 -1.185 1.00 96.81 99 VAL A O 1
ATOM 787 N N . VAL A 1 100 ? -9.265 -1.046 0.059 1.00 95.19 100 VAL A N 1
ATOM 788 C CA . VAL A 1 100 ? -10.271 -2.107 -0.036 1.00 95.19 100 VAL A CA 1
ATOM 789 C C . VAL A 1 100 ? -10.777 -2.458 1.363 1.00 95.19 100 VAL A C 1
ATOM 791 O O . VAL A 1 100 ? -9.977 -2.842 2.218 1.00 95.19 100 VAL A O 1
ATOM 794 N N . PRO A 1 101 ? -12.092 -2.365 1.634 1.00 93.56 101 PRO A N 1
ATOM 795 C CA . PRO A 1 101 ? -12.662 -2.839 2.890 1.00 93.56 101 PRO A CA 1
ATOM 796 C C . PRO A 1 101 ? -12.325 -4.315 3.117 1.00 93.56 101 PRO A C 1
ATOM 798 O O . PRO A 1 101 ? -12.559 -5.144 2.239 1.00 93.56 101 PRO A O 1
ATOM 801 N N . GLY A 1 102 ? -11.843 -4.671 4.305 1.00 90.81 102 GLY A N 1
ATOM 802 C CA . GLY A 1 102 ? -11.371 -6.025 4.601 1.00 90.81 102 GLY A CA 1
ATOM 803 C C . GLY A 1 102 ? -12.432 -7.108 4.424 1.00 90.81 102 GLY A C 1
ATOM 804 O O . GLY A 1 102 ? -12.125 -8.201 3.971 1.00 90.81 102 GLY A O 1
ATOM 805 N N . ARG A 1 103 ? -13.714 -6.773 4.631 1.00 90.50 103 ARG A N 1
ATOM 806 C CA . ARG A 1 103 ? -14.861 -7.658 4.335 1.00 90.50 103 ARG A CA 1
ATOM 807 C C . ARG A 1 103 ? -14.973 -8.094 2.866 1.00 90.50 103 ARG A C 1
ATOM 809 O O . ARG A 1 103 ? -15.717 -9.019 2.566 1.00 90.50 103 ARG A O 1
ATOM 816 N N . GLN A 1 104 ? -14.301 -7.396 1.949 1.00 91.50 104 GLN A N 1
ATOM 817 C CA . GLN A 1 104 ? -14.243 -7.732 0.521 1.00 91.50 104 GLN A CA 1
ATOM 818 C C . GLN A 1 104 ? -13.038 -8.627 0.184 1.00 91.50 104 GLN A C 1
ATOM 820 O O . GLN A 1 104 ? -12.918 -9.102 -0.944 1.00 91.50 104 GLN A O 1
ATOM 825 N N . ILE A 1 105 ? -12.154 -8.881 1.153 1.00 89.00 105 ILE A N 1
ATOM 826 C CA . ILE A 1 105 ? -11.039 -9.816 1.042 1.00 89.00 105 ILE A CA 1
ATOM 827 C C . ILE A 1 105 ? -11.452 -11.127 1.715 1.00 89.00 105 ILE A C 1
ATOM 829 O O . ILE A 1 105 ? -11.828 -11.159 2.883 1.00 89.00 105 ILE A O 1
ATOM 833 N N . HIS A 1 106 ? -11.400 -12.231 0.971 1.00 85.75 106 HIS A N 1
ATOM 834 C CA . HIS A 1 106 ? -11.672 -13.552 1.540 1.00 85.75 106 HIS A CA 1
ATOM 835 C C . HIS A 1 106 ? -10.653 -13.892 2.635 1.00 85.75 106 HIS A C 1
ATOM 837 O O . HIS A 1 106 ? -9.456 -13.733 2.420 1.00 85.75 106 HIS A O 1
ATOM 843 N N . ALA A 1 107 ? -11.112 -14.429 3.768 1.00 80.19 107 ALA A N 1
ATOM 844 C CA . ALA A 1 107 ? -10.255 -14.714 4.924 1.00 80.19 107 ALA A CA 1
ATOM 845 C C . ALA A 1 107 ? -9.100 -15.693 4.626 1.00 80.19 107 ALA A C 1
ATOM 847 O O . ALA A 1 107 ? -8.046 -15.609 5.245 1.00 80.19 107 ALA A O 1
ATOM 848 N N . GLU A 1 108 ? -9.276 -16.600 3.662 1.00 83.94 108 GLU A N 1
ATOM 849 C CA . GLU A 1 108 ? -8.254 -17.585 3.275 1.00 83.94 108 GLU A CA 1
ATOM 850 C C . GLU A 1 108 ? -7.318 -17.093 2.158 1.00 83.94 108 GLU A C 1
ATOM 852 O O . GLU A 1 108 ? -6.378 -17.792 1.765 1.00 83.94 108 GLU A O 1
ATOM 857 N N . ARG A 1 109 ? -7.565 -15.900 1.598 1.00 86.75 109 ARG A N 1
ATOM 858 C CA . ARG A 1 109 ? -6.729 -15.369 0.519 1.00 86.75 109 ARG A CA 1
ATOM 859 C C . ARG A 1 109 ? -5.364 -14.983 1.069 1.00 86.75 109 ARG A C 1
ATOM 861 O O . ARG A 1 109 ? -5.252 -14.152 1.957 1.00 86.75 109 ARG A O 1
ATOM 868 N N . ARG A 1 110 ? -4.319 -15.524 0.444 1.00 90.06 110 ARG A N 1
ATOM 869 C CA . ARG A 1 110 ? -2.918 -15.202 0.765 1.00 90.06 110 ARG A CA 1
ATOM 870 C C . ARG A 1 110 ? -2.330 -14.112 -0.122 1.00 90.06 110 ARG A C 1
ATOM 872 O O . ARG A 1 110 ? -1.251 -13.600 0.153 1.00 90.06 110 ARG A O 1
ATOM 879 N N . SER A 1 111 ? -3.013 -13.769 -1.210 1.00 93.12 111 SER A N 1
ATOM 880 C CA . SER A 1 111 ? -2.556 -12.739 -2.132 1.00 93.12 111 SER A CA 1
ATOM 881 C C . SER A 1 111 ? -3.687 -12.126 -2.957 1.00 93.12 111 SER A C 1
ATOM 883 O O . SER A 1 111 ? -4.803 -12.654 -3.051 1.00 93.12 111 SER A O 1
ATOM 885 N N . MET A 1 112 ? -3.378 -10.989 -3.574 1.00 94.38 112 MET A N 1
ATOM 886 C CA . MET A 1 112 ? -4.220 -10.302 -4.547 1.00 94.38 112 MET A CA 1
ATOM 887 C C . MET A 1 112 ? -3.402 -10.020 -5.809 1.00 94.38 112 MET A C 1
ATOM 889 O O . MET A 1 112 ? -2.300 -9.499 -5.720 1.00 94.38 112 MET A O 1
ATOM 893 N N . GLY A 1 113 ? -3.918 -10.351 -6.992 1.00 94.50 113 GLY A N 1
ATOM 894 C CA . GLY A 1 113 ? -3.274 -9.964 -8.253 1.00 94.50 113 GLY A CA 1
ATOM 895 C C . GLY A 1 113 ? -3.642 -8.536 -8.660 1.00 94.50 113 GLY A C 1
ATOM 896 O O . GLY A 1 113 ? -4.761 -8.096 -8.398 1.00 94.50 113 GLY A O 1
ATOM 897 N N . LEU A 1 114 ? -2.755 -7.840 -9.372 1.00 94.12 114 LEU A N 1
ATOM 898 C CA . LEU A 1 114 ? -3.037 -6.495 -9.888 1.00 94.12 114 LEU A CA 1
ATOM 899 C C . LEU A 1 114 ? -4.240 -6.479 -10.839 1.00 94.12 114 LEU A C 1
ATOM 901 O O . LEU A 1 114 ? -5.159 -5.699 -10.645 1.00 94.12 114 LEU A O 1
ATOM 905 N N . ASN A 1 115 ? -4.301 -7.390 -11.813 1.00 92.50 115 ASN A N 1
ATOM 906 C CA . ASN A 1 115 ? -5.412 -7.447 -12.772 1.00 92.50 115 ASN A CA 1
ATOM 907 C C . ASN A 1 115 ? -6.802 -7.610 -12.116 1.00 92.50 115 ASN A C 1
ATOM 909 O O . ASN A 1 115 ? -7.704 -6.838 -12.452 1.00 92.50 115 ASN A O 1
ATOM 913 N N . PRO A 1 116 ? -7.036 -8.577 -11.200 1.00 92.88 116 PRO A N 1
ATOM 914 C CA . PRO A 1 116 ? -8.321 -8.670 -10.510 1.00 92.88 116 PRO A CA 1
ATOM 915 C C . PRO A 1 116 ? -8.590 -7.469 -9.594 1.00 92.88 116 PRO A C 1
ATOM 917 O O . PRO A 1 116 ? -9.737 -7.032 -9.532 1.00 92.88 116 PRO A O 1
ATOM 920 N N . LEU A 1 117 ? -7.563 -6.906 -8.943 1.00 94.75 117 LEU A N 1
ATOM 921 C CA . LEU A 1 117 ? -7.697 -5.687 -8.139 1.00 94.75 117 LEU A CA 1
ATOM 922 C C . LEU A 1 117 ? -8.165 -4.509 -9.003 1.00 94.75 117 LEU A C 1
ATOM 924 O O . LEU A 1 117 ? -9.154 -3.858 -8.674 1.00 94.75 117 LEU A O 1
ATOM 928 N N . THR A 1 118 ? -7.524 -4.296 -10.154 1.00 94.38 118 THR A N 1
ATOM 929 C CA . THR A 1 118 ? -7.878 -3.234 -11.097 1.00 94.38 118 THR A CA 1
ATOM 930 C C . THR A 1 118 ? -9.271 -3.421 -11.684 1.00 94.38 118 THR A C 1
ATOM 932 O O . THR A 1 118 ? -10.027 -2.462 -11.816 1.00 94.38 118 THR A O 1
ATOM 935 N N . ARG A 1 119 ? -9.651 -4.662 -12.003 1.00 94.56 119 ARG A N 1
ATOM 936 C CA . ARG A 1 119 ? -10.989 -4.973 -12.518 1.00 94.56 119 ARG A CA 1
ATOM 937 C C . ARG A 1 119 ? -12.089 -4.672 -11.497 1.00 94.56 119 ARG A C 1
ATOM 939 O O . ARG A 1 119 ? -13.151 -4.207 -11.891 1.00 94.56 119 ARG A O 1
ATOM 946 N N . ALA A 1 120 ? -11.854 -4.967 -10.219 1.00 95.06 120 ALA A N 1
ATOM 947 C CA . ALA A 1 120 ? -12.855 -4.803 -9.167 1.00 95.06 120 ALA A CA 1
ATOM 948 C C . ALA A 1 120 ? -12.913 -3.375 -8.596 1.00 95.06 120 ALA A C 1
ATOM 950 O O . ALA A 1 120 ? -13.991 -2.914 -8.231 1.00 95.06 120 ALA A O 1
ATOM 951 N N . HIS A 1 121 ? -11.774 -2.675 -8.530 1.00 94.62 121 HIS A N 1
ATOM 952 C CA . HIS A 1 121 ? -11.637 -1.405 -7.804 1.00 94.62 121 HIS A CA 1
ATOM 953 C C . HIS A 1 121 ? -11.086 -0.246 -8.656 1.00 94.62 121 HIS A C 1
ATOM 955 O O . HIS A 1 121 ? -10.799 0.825 -8.125 1.00 94.62 121 HIS A O 1
ATOM 961 N N . GLY A 1 122 ? -10.937 -0.427 -9.972 1.00 94.38 122 GLY A N 1
ATOM 962 C CA . GLY A 1 122 ? -10.433 0.602 -10.887 1.00 94.38 122 GLY A CA 1
ATOM 963 C C . GLY A 1 122 ? -8.900 0.717 -10.917 1.00 94.38 122 GLY A C 1
ATOM 964 O O . GLY A 1 122 ? -8.199 -0.120 -10.357 1.00 94.38 122 GLY A O 1
ATOM 965 N N . PRO A 1 123 ? -8.330 1.741 -11.576 1.00 92.69 123 PRO A N 1
ATOM 966 C CA . PRO A 1 123 ? -6.890 1.826 -11.869 1.00 92.69 123 PRO A CA 1
ATOM 967 C C . PRO A 1 123 ? -5.979 2.119 -10.664 1.00 92.69 123 PRO A C 1
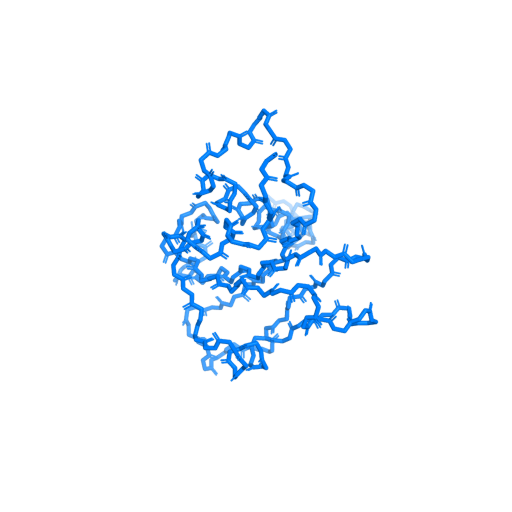ATOM 969 O O . PRO A 1 123 ? -4.761 2.109 -10.824 1.00 92.69 123 PRO A O 1
ATOM 972 N N . GLY A 1 124 ? -6.543 2.357 -9.478 1.00 94.38 124 GLY A N 1
ATOM 973 C CA . GLY A 1 124 ? -5.806 2.863 -8.320 1.00 94.38 124 GLY A CA 1
ATOM 974 C C . GLY A 1 124 ? -5.637 4.381 -8.388 1.00 94.38 124 GLY A C 1
ATOM 975 O O . GLY A 1 124 ? -5.727 4.986 -9.456 1.00 94.38 124 GLY A O 1
ATOM 976 N N . GLY A 1 125 ? -5.453 5.010 -7.230 1.00 95.75 125 GLY A N 1
ATOM 977 C CA . GLY A 1 125 ? -5.319 6.461 -7.097 1.00 95.75 125 GLY A CA 1
ATOM 978 C C . GLY A 1 125 ? -3.950 6.893 -6.568 1.00 95.75 125 GLY A C 1
ATOM 979 O O . GLY A 1 125 ? -3.226 6.073 -6.002 1.00 95.75 125 GLY A O 1
ATOM 980 N N . PRO A 1 126 ? -3.591 8.178 -6.719 1.00 96.31 126 PRO A N 1
ATOM 981 C CA . PRO A 1 126 ? -2.392 8.739 -6.107 1.00 96.31 126 PRO A CA 1
ATOM 982 C C . PRO A 1 126 ? -2.500 8.770 -4.575 1.00 96.31 126 PRO A C 1
ATOM 984 O O . PRO A 1 126 ? -3.593 8.706 -4.003 1.00 96.31 126 PRO A O 1
ATOM 987 N N . ALA A 1 127 ? -1.353 8.934 -3.909 1.00 94.06 127 ALA A N 1
ATOM 988 C CA . ALA A 1 127 ? -1.261 9.024 -2.447 1.00 94.06 127 ALA A CA 1
ATOM 989 C C . ALA A 1 127 ? -2.166 10.118 -1.845 1.00 94.06 127 ALA A C 1
ATOM 991 O O . ALA A 1 127 ? -2.681 9.967 -0.741 1.00 94.06 127 ALA A O 1
ATOM 992 N N . GLU A 1 128 ? -2.392 11.200 -2.588 1.00 94.31 128 GLU A N 1
ATOM 993 C CA . GLU A 1 128 ? -3.219 12.352 -2.206 1.00 94.31 128 GLU A CA 1
ATOM 994 C C . GLU A 1 128 ? -4.666 11.965 -1.863 1.00 94.31 128 GLU A C 1
ATOM 996 O O . GLU A 1 128 ? -5.321 12.623 -1.060 1.00 94.31 128 GLU A O 1
ATOM 1001 N N . HIS A 1 129 ? -5.170 10.873 -2.444 1.00 94.56 129 HIS A N 1
ATOM 1002 C CA . HIS A 1 129 ? -6.543 10.418 -2.234 1.00 94.56 129 HIS A CA 1
ATOM 1003 C C . HIS A 1 129 ? -6.689 9.445 -1.054 1.00 94.56 129 HIS A C 1
ATOM 1005 O O . HIS A 1 129 ? -7.814 9.075 -0.712 1.00 94.56 129 HIS A O 1
ATOM 1011 N N . LEU A 1 130 ? -5.584 9.014 -0.432 1.00 94.62 130 LEU A N 1
ATOM 1012 C CA . LEU A 1 130 ? -5.596 7.979 0.607 1.00 94.62 130 LEU A CA 1
ATOM 1013 C C . LEU A 1 130 ? -6.416 8.389 1.828 1.00 94.62 130 LEU A C 1
ATOM 1015 O O . LEU A 1 130 ? -7.249 7.610 2.280 1.00 94.62 130 LEU A O 1
ATOM 1019 N N . ALA A 1 131 ? -6.221 9.607 2.340 1.00 92.38 131 ALA A N 1
ATOM 1020 C CA . ALA A 1 131 ? -6.907 10.074 3.545 1.00 92.38 131 ALA A CA 1
ATOM 1021 C C . ALA A 1 131 ? -8.431 10.032 3.389 1.00 92.38 131 ALA A C 1
ATOM 1023 O O . ALA A 1 131 ? -9.133 9.456 4.219 1.00 92.38 131 ALA A O 1
ATOM 1024 N N . ALA A 1 132 ? -8.934 10.576 2.277 1.00 93.44 132 ALA A N 1
ATOM 1025 C CA . ALA A 1 132 ? -10.362 10.620 1.980 1.00 93.44 132 ALA A CA 1
ATOM 1026 C C . ALA A 1 132 ? -10.989 9.218 1.870 1.00 93.44 132 ALA A C 1
ATOM 1028 O O . ALA A 1 132 ? -12.154 9.041 2.215 1.00 93.44 132 ALA A O 1
ATOM 1029 N N . GLN A 1 133 ? -10.224 8.222 1.414 1.00 93.81 133 GLN A N 1
ATOM 1030 C CA . GLN A 1 133 ? -10.691 6.839 1.284 1.00 93.81 133 GLN A CA 1
ATOM 1031 C C . GLN A 1 133 ? -10.567 6.035 2.585 1.00 93.81 133 GLN A C 1
ATOM 1033 O O . GLN A 1 133 ? -11.400 5.172 2.852 1.00 93.81 133 GLN A O 1
ATOM 1038 N N . LEU A 1 134 ? -9.533 6.295 3.390 1.00 92.50 134 LEU A N 1
ATOM 1039 C CA . LEU A 1 134 ? -9.231 5.527 4.598 1.00 92.50 134 LEU A CA 1
ATOM 1040 C C . LEU A 1 134 ? -10.035 5.971 5.816 1.00 92.50 134 LEU A C 1
ATOM 1042 O O . LEU A 1 134 ? -10.514 5.119 6.562 1.00 92.50 134 LEU A O 1
ATOM 1046 N N . LEU A 1 135 ? -10.200 7.280 6.020 1.00 90.00 135 LEU A N 1
ATOM 1047 C CA . LEU A 1 135 ? -10.867 7.814 7.213 1.00 90.00 135 LEU A CA 1
ATOM 1048 C C . LEU A 1 135 ? -12.292 7.261 7.416 1.00 90.00 135 LEU A C 1
ATOM 1050 O O . LEU A 1 135 ? -12.613 6.891 8.543 1.00 90.00 135 LEU A O 1
ATOM 1054 N N . PRO A 1 136 ? -13.136 7.096 6.376 1.00 90.19 136 PRO A N 1
ATOM 1055 C CA . PRO A 1 136 ? -14.461 6.496 6.547 1.00 90.19 136 PRO A CA 1
ATOM 1056 C C . PRO A 1 136 ? -14.445 5.011 6.949 1.00 90.19 136 PRO A C 1
ATOM 1058 O O . PRO A 1 136 ? -15.465 4.495 7.401 1.00 90.19 136 PRO A O 1
ATOM 1061 N N . LEU A 1 137 ? -13.327 4.306 6.740 1.00 89.00 137 LEU A N 1
ATOM 1062 C CA . LEU A 1 137 ? -13.206 2.857 6.946 1.00 89.00 137 LEU A CA 1
ATOM 1063 C C . LEU A 1 137 ? -12.521 2.485 8.264 1.00 89.00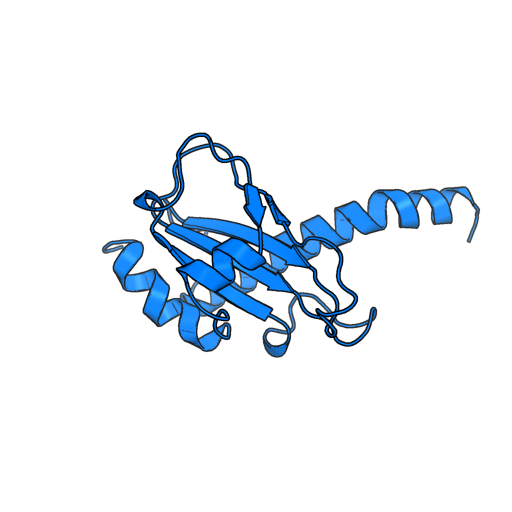 137 LEU A C 1
ATOM 1065 O O . LEU A 1 137 ? -12.763 1.395 8.774 1.00 89.00 137 LEU A O 1
ATOM 1069 N N . LEU A 1 138 ? -11.678 3.368 8.802 1.00 84.44 138 LEU A N 1
ATOM 1070 C CA . LEU A 1 138 ? -10.933 3.134 10.043 1.00 84.44 138 LEU A CA 1
ATOM 1071 C C . LEU A 1 138 ? -11.764 3.381 11.316 1.00 84.44 138 LEU A C 1
ATOM 1073 O O . LEU A 1 138 ? -11.292 3.085 12.408 1.00 84.44 138 LEU A O 1
ATOM 1077 N N . GLY A 1 139 ? -13.008 3.854 11.184 1.00 67.75 139 GLY A N 1
ATOM 1078 C CA . GLY A 1 139 ? -13.853 4.223 12.323 1.00 67.75 139 GLY A CA 1
ATOM 1079 C C . GLY A 1 139 ? -13.400 5.530 12.996 1.00 67.75 139 GLY A C 1
ATOM 1080 O O . GLY A 1 139 ? -12.399 6.122 12.586 1.00 67.75 139 GLY A O 1
ATOM 1081 N N . PRO A 1 140 ? -14.160 6.043 13.983 1.00 54.53 140 PRO A N 1
ATOM 1082 C CA . PRO A 1 140 ? -13.704 7.170 14.791 1.00 54.53 140 PRO A CA 1
ATOM 1083 C C . PRO A 1 140 ? -12.440 6.786 15.587 1.00 54.53 140 PRO A C 1
ATOM 1085 O O . PRO A 1 140 ? -12.290 5.609 15.924 1.00 54.53 140 PRO A O 1
ATOM 1088 N N . PRO A 1 141 ? -11.543 7.752 15.860 1.00 53.19 141 PRO A N 1
ATOM 1089 C CA . PRO A 1 141 ? -10.347 7.530 16.672 1.00 53.19 141 PRO A CA 1
ATOM 1090 C C . PRO A 1 141 ? -10.669 7.120 18.113 1.00 53.19 141 PRO A C 1
ATOM 1092 O O . PRO A 1 141 ? -11.759 7.488 18.614 1.00 53.19 141 PRO A O 1
#

Foldseek 3Di:
DDPVVVVCCVVVVVVVLLVQLQVLQQCLLQVLQVHDVVPDDDAALEAEWEWEFELDPVPTDWIKTFGDQDFGQKYKYKYFYDNDPPDGSNPQVRIFIDIGGRVVPDNPDGMDIQVVSCVVGNDGDTSNCSNVRVVVRSPDD